Protein AF-A0A3P7DM12-F1 (afdb_monomer_lite)

pLDDT: mean 82.3, std 13.88, range [45.88, 94.44]

Organism: Wuchereria bancrofti (NCBI:txid6293)

Radius of gyration: 14.44 Å; chains: 1; bounding box: 26×28×43 Å

Structure (mmCIF, N/CA/C/O backbone):
data_AF-A0A3P7DM12-F1
#
_entry.id   AF-A0A3P7DM12-F1
#
loop_
_atom_site.group_PDB
_atom_site.id
_atom_site.type_symbol
_atom_site.label_atom_id
_atom_site.label_alt_id
_atom_site.label_comp_id
_atom_site.label_asym_id
_atom_site.label_entity_id
_atom_site.label_seq_id
_atom_site.pdbx_PDB_ins_code
_atom_site.Cartn_x
_atom_site.Cartn_y
_atom_site.Cartn_z
_atom_site.occupancy
_atom_site.B_iso_or_equiv
_atom_site.auth_seq_id
_atom_site.auth_comp_id
_atom_site.auth_asym_id
_atom_site.auth_atom_id
_atom_site.pdbx_PDB_model_num
ATOM 1 N N . MET A 1 1 ? 9.123 -14.561 -7.08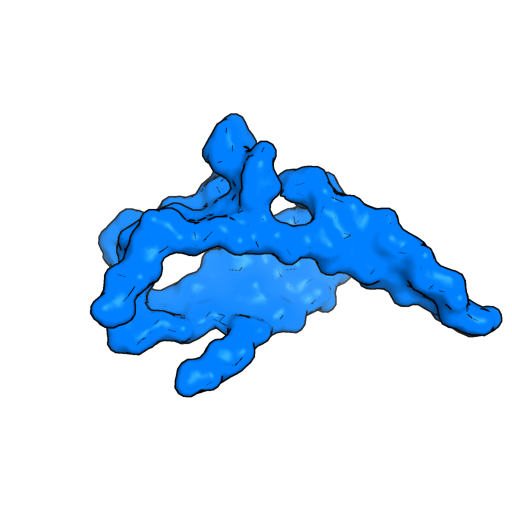8 1.00 47.16 1 MET A N 1
ATOM 2 C CA . MET A 1 1 ? 8.378 -13.357 -6.654 1.00 47.16 1 MET A CA 1
ATOM 3 C C . MET A 1 1 ? 8.139 -13.475 -5.162 1.00 47.16 1 MET A C 1
ATOM 5 O O . MET A 1 1 ? 7.612 -14.494 -4.737 1.00 47.16 1 MET A O 1
ATOM 9 N N . SER A 1 2 ? 8.626 -12.512 -4.383 1.00 70.56 2 SER A N 1
ATOM 10 C CA . SER A 1 2 ? 8.546 -12.508 -2.919 1.00 70.56 2 SER A CA 1
ATOM 11 C C . SER A 1 2 ? 7.235 -11.892 -2.426 1.00 70.56 2 SER A C 1
ATOM 13 O O . SER A 1 2 ? 6.623 -11.066 -3.103 1.00 70.56 2 SER A O 1
ATOM 15 N N . VAL A 1 3 ? 6.803 -12.319 -1.240 1.00 80.56 3 VAL A N 1
ATOM 16 C CA . VAL A 1 3 ? 5.665 -11.735 -0.520 1.00 80.56 3 VAL A CA 1
ATOM 17 C C . VAL A 1 3 ? 6.055 -10.321 -0.059 1.00 80.56 3 VAL A C 1
ATOM 19 O O . VAL A 1 3 ? 7.184 -10.147 0.406 1.00 80.56 3 VAL A O 1
ATOM 22 N N . PRO A 1 4 ? 5.177 -9.310 -0.190 1.00 88.00 4 PRO A N 1
ATOM 23 C CA . PRO A 1 4 ? 5.451 -7.973 0.327 1.00 88.00 4 PRO A CA 1
ATOM 24 C C . PRO A 1 4 ? 5.670 -7.987 1.845 1.00 88.00 4 PRO A C 1
ATOM 26 O O . PRO A 1 4 ? 4.982 -8.697 2.580 1.00 88.00 4 PRO A O 1
ATOM 29 N N . GLU A 1 5 ? 6.608 -7.171 2.315 1.00 91.94 5 GLU A N 1
ATOM 30 C CA . GLU A 1 5 ? 6.895 -6.993 3.735 1.00 91.94 5 GLU A CA 1
ATOM 31 C C . GLU A 1 5 ? 5.917 -5.978 4.337 1.00 91.94 5 GLU A C 1
ATOM 33 O O . GLU A 1 5 ? 5.712 -4.889 3.797 1.00 91.94 5 GLU A O 1
ATOM 38 N N . VAL A 1 6 ? 5.316 -6.327 5.474 1.00 90.44 6 VAL A N 1
ATOM 39 C CA . VAL A 1 6 ? 4.433 -5.438 6.234 1.00 90.44 6 VAL A CA 1
ATOM 40 C C . VAL A 1 6 ? 5.018 -5.231 7.623 1.00 90.44 6 VAL A C 1
ATOM 42 O O . VAL A 1 6 ? 5.132 -6.179 8.397 1.00 90.44 6 VAL A O 1
ATOM 45 N N . LYS A 1 7 ? 5.352 -3.981 7.957 1.00 91.31 7 LYS A N 1
ATOM 46 C CA . LYS A 1 7 ? 5.763 -3.572 9.305 1.00 91.31 7 LYS A CA 1
ATOM 47 C C . LYS A 1 7 ? 4.623 -2.821 9.978 1.00 91.31 7 LYS A C 1
ATOM 49 O O . LYS A 1 7 ? 4.243 -1.742 9.528 1.00 91.31 7 LYS A O 1
ATOM 54 N N . CYS A 1 8 ? 4.099 -3.383 11.061 1.00 87.00 8 CYS A N 1
ATOM 55 C CA . CYS A 1 8 ? 3.151 -2.709 11.943 1.00 87.00 8 CYS A CA 1
ATOM 56 C C . CYS A 1 8 ? 3.937 -2.015 13.058 1.00 87.00 8 CYS A C 1
ATOM 58 O O . CYS A 1 8 ? 4.489 -2.679 13.932 1.00 87.00 8 CYS A O 1
ATOM 60 N N . MET A 1 9 ? 4.015 -0.692 12.990 1.00 89.50 9 MET A N 1
ATOM 61 C CA . MET A 1 9 ? 4.595 0.160 14.024 1.00 89.50 9 MET A CA 1
ATOM 62 C C . MET A 1 9 ? 3.483 0.657 14.961 1.00 89.50 9 MET A C 1
ATOM 64 O O . MET A 1 9 ? 2.299 0.379 14.756 1.00 89.50 9 MET A O 1
ATOM 68 N N . GLU A 1 10 ? 3.862 1.396 15.999 1.00 86.81 10 GLU A N 1
ATOM 69 C CA . GLU A 1 10 ? 2.938 1.848 17.045 1.00 86.81 10 GLU A CA 1
ATOM 70 C C . GLU A 1 10 ? 1.847 2.794 16.504 1.00 86.81 10 GLU A C 1
ATOM 72 O O . GLU A 1 10 ? 0.662 2.647 16.816 1.00 86.81 10 GLU A O 1
ATOM 77 N N . ASP A 1 11 ? 2.223 3.713 15.612 1.00 90.81 11 ASP A N 1
ATOM 78 C CA . ASP A 1 11 ? 1.344 4.736 15.036 1.00 90.81 11 ASP A CA 1
ATOM 79 C C . ASP A 1 11 ? 1.002 4.504 13.555 1.00 90.81 11 ASP A C 1
ATOM 81 O O . ASP A 1 11 ? 0.067 5.119 13.039 1.00 90.81 11 ASP A O 1
ATOM 85 N N . ARG A 1 12 ? 1.724 3.616 12.863 1.00 91.00 12 ARG A N 1
ATOM 86 C CA . ARG A 1 12 ? 1.626 3.446 11.407 1.00 91.00 12 ARG A CA 1
ATOM 87 C C . ARG A 1 12 ? 1.897 2.023 10.932 1.00 91.00 12 ARG A C 1
ATOM 89 O O . ARG A 1 12 ? 2.550 1.229 11.600 1.00 91.00 12 ARG A O 1
ATOM 96 N N . MET A 1 13 ? 1.465 1.733 9.714 1.00 90.50 13 MET A N 1
ATOM 97 C CA . MET A 1 13 ?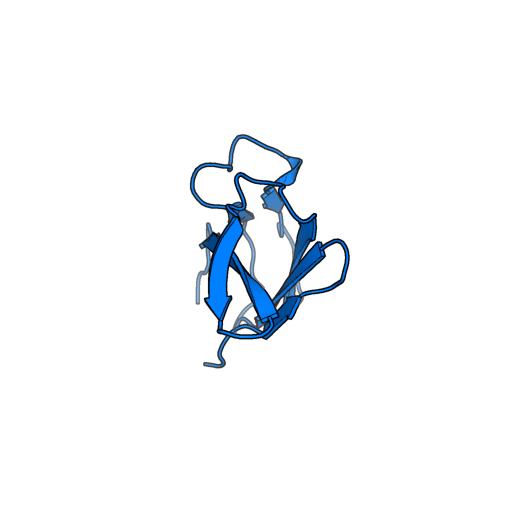 1.836 0.546 8.953 1.00 90.50 13 MET A CA 1
ATOM 98 C C . MET A 1 13 ? 2.710 0.960 7.769 1.00 90.50 13 MET A C 1
ATOM 100 O O . MET A 1 13 ? 2.399 1.925 7.071 1.00 90.50 13 MET A O 1
ATOM 104 N N . LYS A 1 14 ? 3.759 0.182 7.500 1.00 92.62 14 LYS A N 1
ATOM 105 C CA . LYS A 1 14 ? 4.597 0.301 6.308 1.00 92.62 14 LYS A CA 1
ATOM 106 C C . LYS A 1 14 ? 4.508 -0.966 5.467 1.00 92.62 14 LYS A C 1
ATOM 108 O O . LYS A 1 14 ? 4.778 -2.056 5.962 1.00 92.62 14 LYS A O 1
ATOM 113 N N . LEU A 1 15 ? 4.130 -0.810 4.204 1.00 91.69 15 LEU A N 1
ATOM 114 C CA . LEU A 1 15 ? 4.150 -1.841 3.174 1.00 91.69 15 LEU A CA 1
ATOM 115 C C . LEU A 1 15 ? 5.380 -1.618 2.292 1.00 91.69 15 LEU A C 1
ATOM 117 O O . LEU A 1 15 ? 5.507 -0.560 1.675 1.00 91.69 15 LEU A O 1
ATOM 121 N N . THR A 1 16 ? 6.237 -2.625 2.191 1.00 92.62 16 THR A N 1
ATOM 122 C CA . THR A 1 16 ? 7.389 -2.626 1.290 1.00 92.62 16 THR A CA 1
ATOM 123 C C . THR A 1 16 ? 7.256 -3.776 0.305 1.00 92.62 16 THR A C 1
ATOM 125 O O . THR A 1 16 ? 7.021 -4.920 0.691 1.00 92.62 16 THR A O 1
ATOM 128 N N . PHE A 1 17 ? 7.415 -3.496 -0.983 1.00 91.31 17 PHE A N 1
ATOM 129 C CA . PHE A 1 17 ? 7.458 -4.537 -2.004 1.00 91.31 17 PHE A CA 1
ATOM 130 C C . PHE A 1 17 ? 8.493 -4.221 -3.072 1.00 91.31 17 PHE A C 1
ATOM 132 O O . PHE A 1 17 ? 8.838 -3.064 -3.315 1.00 91.31 17 PHE A O 1
ATOM 139 N N . TYR A 1 18 ? 8.984 -5.280 -3.707 1.00 90.00 18 TYR A N 1
ATOM 140 C CA . TYR A 1 18 ? 10.001 -5.202 -4.742 1.00 90.00 18 TYR A CA 1
ATOM 141 C C . TYR A 1 18 ? 9.399 -5.568 -6.091 1.00 90.00 18 TYR A C 1
ATOM 143 O O . TYR A 1 18 ? 8.562 -6.465 -6.205 1.00 90.00 18 TYR A O 1
ATOM 151 N N . THR A 1 19 ? 9.846 -4.865 -7.119 1.00 87.69 19 THR A N 1
ATOM 152 C CA . THR A 1 19 ? 9.390 -5.023 -8.499 1.00 87.69 19 THR A CA 1
ATOM 153 C C . THR A 1 19 ? 10.566 -5.401 -9.393 1.00 87.69 19 THR A C 1
ATOM 155 O O . THR A 1 19 ? 11.703 -5.029 -9.120 1.00 87.69 19 THR A O 1
ATOM 158 N N . ALA A 1 20 ? 10.316 -6.185 -10.447 1.00 87.25 20 ALA A N 1
ATOM 159 C CA . ALA A 1 20 ? 11.371 -6.606 -11.377 1.00 87.25 20 ALA A CA 1
ATOM 160 C C . ALA A 1 20 ? 11.885 -5.443 -12.247 1.00 87.25 20 ALA A C 1
ATOM 162 O O . ALA A 1 20 ? 13.037 -5.437 -12.670 1.00 87.25 20 ALA A O 1
ATOM 163 N N . LYS A 1 21 ? 11.023 -4.451 -12.490 1.00 87.69 21 LYS A N 1
ATOM 164 C CA . LYS A 1 21 ? 11.320 -3.194 -13.181 1.00 87.69 21 LYS A CA 1
ATOM 165 C C . LYS A 1 21 ? 10.844 -2.031 -12.314 1.00 87.69 21 LYS A C 1
ATOM 167 O O . LYS A 1 21 ? 9.879 -2.229 -11.576 1.00 87.69 21 LYS A O 1
ATOM 172 N N . PRO A 1 22 ? 11.457 -0.837 -12.412 1.00 89.12 22 PRO A N 1
ATOM 173 C CA . PRO A 1 22 ? 11.057 0.311 -11.608 1.00 89.12 22 PRO A CA 1
ATOM 174 C C . PRO A 1 22 ? 9.556 0.599 -11.709 1.00 89.12 22 PRO A C 1
ATOM 176 O O . PRO A 1 22 ? 9.023 0.878 -12.786 1.00 89.12 22 PRO A O 1
ATOM 179 N N . PHE A 1 23 ? 8.870 0.519 -10.571 1.00 88.75 23 PHE A N 1
ATOM 180 C CA . PHE A 1 23 ? 7.440 0.785 -10.493 1.00 88.75 23 PHE A CA 1
ATOM 181 C C . PHE A 1 23 ? 7.158 2.256 -10.790 1.00 88.75 23 PHE A C 1
ATOM 183 O O . PHE A 1 23 ? 7.570 3.127 -10.025 1.00 88.75 23 PHE A O 1
ATOM 190 N N . THR A 1 24 ? 6.407 2.516 -11.860 1.00 89.44 24 THR A N 1
ATOM 191 C CA . THR A 1 24 ? 5.946 3.858 -12.225 1.00 89.44 24 THR A CA 1
ATOM 192 C C . THR A 1 24 ? 4.427 3.875 -12.196 1.00 89.44 24 THR A C 1
ATOM 194 O O . THR A 1 24 ? 3.767 3.431 -13.130 1.00 89.44 24 THR A O 1
ATOM 197 N N . GLY A 1 25 ? 3.848 4.354 -11.100 1.00 90.25 25 GLY A N 1
ATOM 198 C CA . GLY A 1 25 ? 2.402 4.330 -10.929 1.00 90.25 25 GLY A CA 1
ATOM 199 C C . GLY A 1 25 ? 1.958 4.908 -9.599 1.00 90.25 25 GLY A C 1
ATOM 200 O O . GLY A 1 25 ? 2.683 5.661 -8.955 1.00 90.25 25 GLY A O 1
ATOM 201 N N . ARG A 1 26 ? 0.743 4.549 -9.185 1.00 92.19 26 ARG A N 1
ATOM 202 C CA . ARG A 1 26 ? 0.162 4.969 -7.907 1.00 92.19 26 ARG A CA 1
ATOM 203 C C . ARG A 1 26 ? -0.137 3.753 -7.048 1.00 92.19 26 ARG A C 1
ATOM 205 O O . ARG A 1 26 ? -0.667 2.763 -7.559 1.00 92.19 26 ARG A O 1
ATOM 212 N N . VAL A 1 27 ? 0.178 3.856 -5.764 1.00 92.12 27 VAL A N 1
ATOM 213 C CA . VAL A 1 27 ? -0.245 2.908 -4.730 1.00 92.12 27 VAL A CA 1
ATOM 214 C C . VAL A 1 27 ? -1.284 3.603 -3.874 1.00 92.12 27 VAL A C 1
ATOM 216 O O . VAL A 1 27 ? -1.043 4.711 -3.395 1.00 92.12 27 VAL A O 1
ATOM 219 N N . PHE A 1 28 ? -2.441 2.973 -3.706 1.00 92.75 28 PHE A N 1
ATOM 220 C CA . PHE A 1 28 ? -3.524 3.542 -2.915 1.00 92.75 28 PHE A CA 1
ATOM 221 C C . PHE A 1 28 ? -4.393 2.469 -2.269 1.00 92.75 28 PHE A C 1
ATOM 223 O O . PHE A 1 28 ? -4.481 1.332 -2.747 1.00 92.75 28 PHE A O 1
ATOM 230 N N . VAL A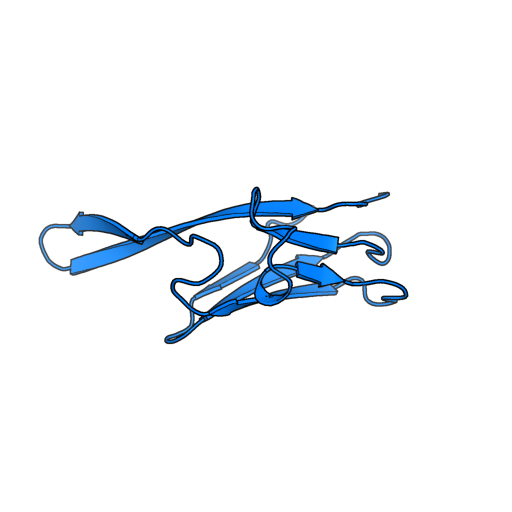 1 29 ? -5.061 2.837 -1.177 1.00 91.31 29 VAL A N 1
ATOM 231 C CA . VAL A 1 29 ? -6.077 1.979 -0.561 1.00 91.31 29 VAL A CA 1
ATOM 232 C C . VAL A 1 29 ? -7.322 1.969 -1.447 1.00 91.31 29 VAL A C 1
ATOM 234 O O . VAL A 1 29 ? -7.813 3.008 -1.888 1.00 91.31 29 VAL A O 1
ATOM 237 N N . LYS A 1 30 ? -7.846 0.777 -1.733 1.00 89.56 30 LYS A N 1
ATOM 238 C CA . LYS A 1 30 ? -9.022 0.574 -2.581 1.00 89.56 30 LYS A CA 1
ATOM 239 C C . LYS A 1 30 ? -10.209 1.379 -2.044 1.00 89.56 30 LYS A C 1
ATOM 241 O O . LYS A 1 30 ? -10.595 1.215 -0.891 1.00 89.56 30 LYS A O 1
ATOM 246 N N . GLY A 1 31 ? -10.806 2.195 -2.913 1.00 90.62 31 GLY A N 1
ATOM 247 C CA . GLY A 1 31 ? -11.917 3.086 -2.559 1.00 90.62 31 GLY A CA 1
ATOM 248 C C . GLY A 1 31 ? -11.493 4.386 -1.869 1.00 90.62 31 GLY A C 1
ATOM 249 O O . GLY A 1 31 ? -12.360 5.112 -1.408 1.00 90.62 31 GLY A O 1
ATOM 250 N N . MET A 1 32 ? -10.188 4.668 -1.788 1.00 93.69 32 MET A N 1
ATOM 251 C CA . MET A 1 32 ? -9.628 5.872 -1.162 1.00 93.69 32 MET A CA 1
ATOM 252 C C . MET A 1 32 ? -8.712 6.652 -2.119 1.00 93.69 32 MET A C 1
ATOM 254 O O . MET A 1 32 ? -7.810 7.345 -1.664 1.00 93.69 32 MET A O 1
ATOM 258 N N . VAL A 1 33 ? -8.888 6.516 -3.440 1.00 91.06 33 VAL A N 1
ATOM 259 C CA . VAL A 1 33 ? -8.021 7.189 -4.433 1.00 91.06 33 VAL A CA 1
ATOM 260 C C . VAL A 1 33 ? -8.247 8.705 -4.481 1.00 91.06 33 VAL A C 1
ATOM 262 O O . VAL A 1 33 ? -7.353 9.455 -4.841 1.00 91.06 33 VAL A O 1
ATOM 265 N N . ASP A 1 34 ? -9.428 9.152 -4.072 1.00 93.31 34 ASP A N 1
ATOM 266 C CA . ASP A 1 34 ? -9.862 10.552 -3.986 1.00 93.31 34 ASP A CA 1
ATOM 267 C C . ASP A 1 34 ? -9.427 11.232 -2.672 1.00 93.31 34 ASP A C 1
ATOM 269 O O . ASP A 1 34 ? -9.751 12.390 -2.412 1.00 93.31 34 ASP A O 1
ATOM 273 N N . LYS A 1 35 ? -8.688 10.513 -1.819 1.00 94.25 35 LYS A N 1
ATOM 274 C CA . LYS A 1 35 ? -8.070 11.044 -0.603 1.00 94.25 35 LYS A CA 1
ATOM 275 C C . LYS A 1 35 ? -6.564 11.081 -0.804 1.00 94.25 35 LYS A C 1
ATOM 277 O O . LYS A 1 35 ? -5.922 10.039 -0.721 1.00 94.25 35 LYS A O 1
ATOM 282 N N . ASP A 1 36 ? -6.004 12.266 -1.026 1.00 93.00 36 ASP A N 1
ATOM 283 C CA . ASP A 1 36 ? -4.577 12.433 -1.330 1.00 93.00 36 ASP A CA 1
ATOM 284 C C . ASP A 1 36 ? -3.664 11.793 -0.278 1.00 93.00 36 ASP A C 1
ATOM 286 O O . ASP A 1 36 ? -2.677 11.151 -0.626 1.00 93.00 36 ASP A O 1
ATOM 290 N N . GLN A 1 37 ? -4.039 11.840 1.006 1.00 93.12 37 GLN A N 1
ATOM 291 C CA . GLN A 1 37 ? -3.278 11.194 2.082 1.00 93.12 37 GLN A CA 1
ATOM 292 C C . GLN A 1 37 ? -3.221 9.658 1.984 1.00 93.12 37 GLN A C 1
ATOM 294 O O . GLN A 1 37 ? -2.484 9.016 2.724 1.00 93.12 37 GLN A O 1
ATOM 299 N N . CYS A 1 38 ? -4.033 9.060 1.113 1.00 94.06 38 CYS A N 1
ATOM 300 C CA . CYS A 1 38 ? -4.117 7.626 0.872 1.00 94.06 38 CYS A CA 1
ATOM 301 C C . CYS A 1 38 ? -3.457 7.206 -0.441 1.00 94.06 38 CYS A C 1
ATOM 303 O O . CYS A 1 38 ? -3.495 6.016 -0.773 1.00 94.06 38 CYS A O 1
ATOM 305 N N . VAL A 1 39 ? -2.858 8.142 -1.181 1.00 93.50 39 VAL A N 1
ATOM 306 C CA . VAL A 1 39 ? -2.266 7.904 -2.495 1.00 93.50 39 VAL A CA 1
ATOM 307 C C . VAL A 1 39 ? -0.797 8.300 -2.477 1.00 93.50 39 VAL A C 1
ATOM 309 O O . VAL A 1 39 ? -0.462 9.467 -2.316 1.00 93.50 39 VAL A O 1
ATOM 312 N N . ASN A 1 40 ? 0.082 7.344 -2.773 1.00 94.06 40 ASN A N 1
ATOM 313 C CA . ASN A 1 40 ? 1.473 7.655 -3.088 1.00 94.06 40 ASN A CA 1
ATOM 314 C C . ASN A 1 40 ? 1.700 7.492 -4.588 1.00 94.06 40 ASN A C 1
ATOM 316 O O . ASN A 1 40 ? 1.430 6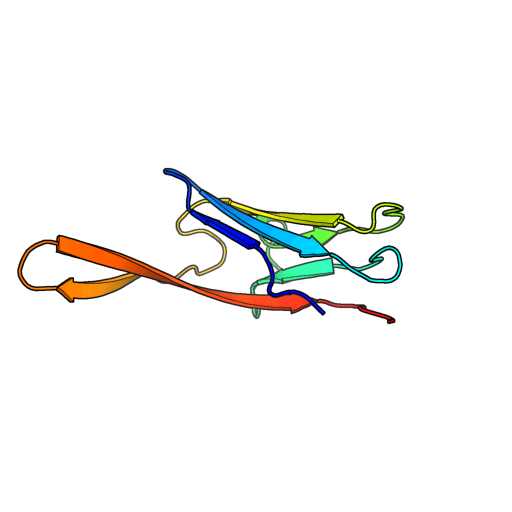.434 -5.168 1.00 94.06 40 ASN A O 1
ATOM 320 N N . SER A 1 41 ? 2.213 8.551 -5.207 1.00 91.88 41 SER A N 1
ATOM 321 C CA . SER A 1 41 ? 2.622 8.564 -6.606 1.00 91.88 41 SER A CA 1
ATOM 322 C C . SER A 1 41 ? 4.115 8.275 -6.717 1.00 91.88 41 SER A C 1
ATOM 324 O O . SER A 1 41 ? 4.931 8.908 -6.056 1.00 91.88 41 SER A O 1
ATOM 326 N N . PHE A 1 42 ? 4.465 7.328 -7.577 1.00 92.25 42 PHE A N 1
ATOM 327 C CA . PHE A 1 42 ? 5.834 6.896 -7.854 1.00 92.25 42 PHE A CA 1
ATOM 328 C C . PHE A 1 42 ? 6.218 7.230 -9.301 1.00 92.25 42 PHE A C 1
ATOM 330 O O . PHE A 1 42 ? 6.938 6.482 -9.960 1.00 92.25 42 PHE A O 1
ATOM 337 N N . ILE A 1 43 ? 5.703 8.344 -9.829 1.00 88.06 43 ILE A N 1
ATOM 338 C CA . ILE A 1 43 ? 6.064 8.825 -11.167 1.00 88.06 43 ILE A CA 1
ATOM 339 C C . ILE A 1 43 ? 7.566 9.137 -11.187 1.00 88.06 43 ILE A C 1
ATOM 341 O O . ILE A 1 43 ? 8.063 9.890 -10.354 1.00 88.06 43 ILE A O 1
ATOM 345 N N . GLY A 1 44 ? 8.294 8.531 -12.128 1.00 87.00 44 GLY A N 1
ATOM 346 C CA . GLY A 1 44 ? 9.745 8.691 -12.253 1.00 87.00 44 GLY A CA 1
ATOM 347 C C . GLY A 1 44 ? 10.570 7.923 -11.215 1.00 87.00 44 GLY A C 1
ATOM 348 O O . GLY A 1 44 ? 11.784 8.126 -11.143 1.00 87.00 44 GLY A O 1
ATOM 349 N N . ASN A 1 45 ? 9.953 7.043 -10.417 1.00 90.06 45 ASN A N 1
ATOM 350 C CA . ASN A 1 45 ? 10.693 6.200 -9.487 1.00 90.06 45 ASN A CA 1
ATOM 351 C C . ASN A 1 45 ? 11.643 5.265 -10.252 1.00 90.06 45 ASN A C 1
ATOM 353 O O . ASN A 1 45 ? 11.239 4.532 -11.150 1.00 90.06 45 ASN A O 1
ATOM 357 N N . ARG A 1 46 ? 12.924 5.292 -9.872 1.00 90.56 46 ARG A N 1
ATOM 358 C CA . ARG A 1 46 ? 13.985 4.453 -10.456 1.00 90.56 46 ARG A CA 1
ATOM 359 C C . ARG A 1 46 ? 14.347 3.262 -9.571 1.00 90.56 46 ARG A C 1
ATOM 361 O O . ARG A 1 46 ? 15.132 2.413 -9.982 1.00 90.56 46 ARG A O 1
ATOM 368 N N . LYS A 1 47 ? 13.811 3.211 -8.348 1.00 92.19 47 LYS A N 1
ATOM 369 C CA . LYS A 1 47 ? 14.074 2.134 -7.395 1.00 92.19 47 LYS A CA 1
ATOM 370 C C . LYS A 1 47 ? 13.151 0.954 -7.679 1.00 92.19 47 LYS A C 1
ATOM 372 O O . LYS A 1 47 ? 11.982 1.129 -8.012 1.00 92.19 47 LYS A O 1
ATOM 377 N N . LEU A 1 48 ? 13.684 -0.248 -7.492 1.00 91.25 48 LEU A N 1
ATOM 378 C CA . LEU A 1 48 ? 12.901 -1.486 -7.535 1.00 91.25 48 LEU A CA 1
ATOM 379 C C . LEU A 1 48 ? 12.041 -1.663 -6.279 1.00 91.25 48 LEU A C 1
ATOM 381 O O . LEU A 1 48 ? 11.033 -2.366 -6.308 1.00 91.25 48 LEU A O 1
ATOM 385 N N . GLU A 1 49 ? 12.449 -1.020 -5.189 1.00 93.06 49 GLU A N 1
ATOM 386 C CA . GLU A 1 49 ? 11.738 -0.993 -3.921 1.00 93.06 49 GLU A CA 1
ATOM 387 C C . GLU A 1 49 ? 10.677 0.108 -3.912 1.00 93.06 49 GLU A C 1
ATOM 389 O O . GLU A 1 49 ? 10.961 1.271 -4.217 1.00 93.06 49 GLU A O 1
ATOM 394 N N . VAL A 1 50 ? 9.467 -0.262 -3.508 1.00 92.38 50 VAL A N 1
ATOM 395 C CA . VAL A 1 50 ? 8.349 0.648 -3.282 1.00 92.38 50 VAL A CA 1
ATOM 396 C C . VAL A 1 50 ? 7.954 0.566 -1.816 1.00 92.38 50 VAL A C 1
ATOM 398 O O . VAL A 1 50 ? 7.696 -0.520 -1.300 1.00 92.38 50 VAL A O 1
ATOM 401 N N . GLN A 1 51 ? 7.889 1.724 -1.161 1.00 94.44 51 GLN A N 1
ATOM 402 C CA . GLN A 1 51 ? 7.479 1.855 0.233 1.00 94.44 51 GLN A CA 1
ATOM 403 C C . GLN A 1 51 ? 6.219 2.714 0.326 1.00 94.44 51 GLN A C 1
ATOM 405 O O . GLN A 1 51 ? 6.197 3.848 -0.154 1.00 94.44 51 GLN A O 1
ATOM 410 N N . TYR A 1 52 ? 5.182 2.182 0.961 1.00 93.62 52 TYR A N 1
ATOM 411 C CA . TYR A 1 52 ? 3.932 2.879 1.241 1.00 93.62 52 TYR A CA 1
ATOM 412 C C . TYR A 1 52 ? 3.684 2.889 2.749 1.00 93.62 52 TYR A C 1
ATOM 414 O O . TYR A 1 52 ? 3.727 1.838 3.386 1.00 93.62 52 TYR A O 1
ATOM 422 N N . GLU A 1 53 ? 3.415 4.061 3.316 1.00 94.25 53 GLU A N 1
ATOM 423 C CA . GLU A 1 53 ? 3.150 4.234 4.746 1.00 94.25 53 GLU A CA 1
ATOM 424 C C . GLU A 1 53 ? 1.749 4.793 4.966 1.00 94.25 53 GLU A C 1
ATOM 426 O O . GLU A 1 53 ? 1.273 5.626 4.198 1.00 94.25 53 GLU A O 1
ATOM 431 N N . ILE A 1 54 ? 1.094 4.332 6.028 1.00 91.88 54 ILE A N 1
ATOM 432 C CA . ILE A 1 54 ? -0.239 4.781 6.416 1.00 91.88 54 ILE A CA 1
ATOM 433 C C . ILE A 1 54 ? -0.360 4.837 7.935 1.00 91.88 54 ILE A C 1
ATOM 435 O O . ILE A 1 54 ? 0.032 3.899 8.628 1.00 91.88 54 ILE A O 1
ATOM 439 N N . ILE A 1 55 ? -0.926 5.921 8.461 1.00 91.81 55 ILE A N 1
ATOM 440 C CA . ILE A 1 55 ? -1.162 6.069 9.901 1.00 91.81 55 ILE A CA 1
ATOM 441 C C . ILE A 1 55 ? -2.347 5.187 10.314 1.00 91.81 55 ILE A C 1
ATOM 443 O O . ILE A 1 55 ? -3.333 5.038 9.584 1.00 91.81 55 ILE A O 1
ATOM 447 N N . ASN A 1 56 ? -2.270 4.608 11.507 1.00 85.56 56 ASN A N 1
ATOM 448 C CA . ASN A 1 56 ? -3.314 3.756 12.060 1.00 85.56 56 ASN A CA 1
ATOM 449 C C . ASN A 1 56 ? -4.673 4.481 12.071 1.00 85.56 56 ASN A C 1
ATOM 451 O O . ASN A 1 56 ? -4.834 5.535 12.680 1.00 85.56 56 ASN A O 1
ATOM 455 N N . GLY A 1 57 ? -5.673 3.890 11.410 1.00 84.62 57 GLY A N 1
ATOM 456 C CA . GLY A 1 57 ? -7.025 4.455 11.284 1.00 84.62 57 GLY A CA 1
ATOM 457 C C . GLY A 1 57 ? -7.252 5.36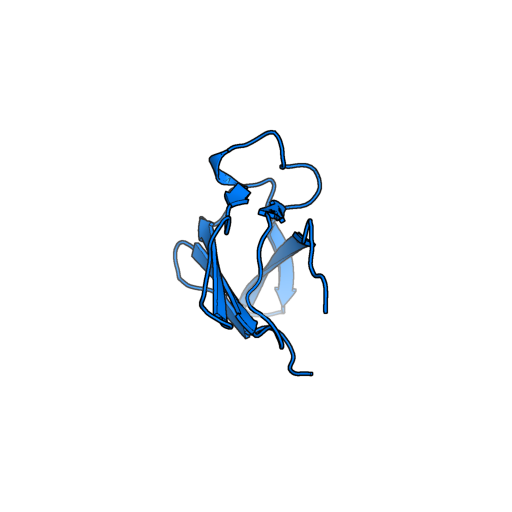6 10.070 1.00 84.62 57 GLY A C 1
ATOM 458 O O . GLY A 1 57 ? -8.397 5.732 9.807 1.00 84.62 57 GLY A O 1
ATOM 459 N N . GLN A 1 58 ? -6.218 5.695 9.289 1.00 91.19 58 GLN A N 1
ATOM 460 C CA . GLN A 1 58 ? -6.396 6.409 8.020 1.00 91.19 58 GLN A CA 1
ATOM 461 C C . GLN A 1 58 ? -6.946 5.499 6.913 1.00 91.19 58 GLN A C 1
ATOM 463 O O . GLN A 1 58 ? -6.979 4.279 7.038 1.00 91.19 58 GLN A O 1
ATOM 468 N N . CYS A 1 59 ? -7.403 6.103 5.813 1.00 92.62 59 CYS A N 1
ATOM 469 C CA . CYS A 1 59 ? -7.840 5.412 4.593 1.00 92.62 59 CYS A CA 1
ATOM 470 C C . CYS A 1 59 ? -8.850 4.281 4.828 1.00 92.62 59 CYS A C 1
ATOM 472 O O . CYS A 1 59 ? -8.757 3.217 4.220 1.00 92.62 59 CYS A O 1
ATOM 474 N N . ASN A 1 60 ? -9.808 4.505 5.734 1.00 87.62 60 ASN A N 1
ATOM 475 C CA . ASN A 1 60 ? -10.808 3.513 6.133 1.00 87.62 60 ASN A CA 1
ATOM 476 C C . ASN A 1 60 ? -10.204 2.189 6.638 1.00 87.62 60 ASN A C 1
ATOM 478 O O . ASN A 1 60 ? -10.833 1.134 6.534 1.00 87.62 60 ASN A O 1
ATOM 482 N N . MET A 1 61 ? -9.003 2.241 7.224 1.00 85.25 61 MET A N 1
ATOM 483 C CA . MET A 1 61 ? -8.375 1.113 7.899 1.00 85.25 61 MET A CA 1
ATOM 484 C C . MET A 1 61 ? -9.265 0.659 9.065 1.00 85.25 61 MET A C 1
ATOM 486 O O . MET A 1 61 ? -9.291 1.261 10.141 1.00 85.25 61 MET A O 1
ATOM 490 N N . ARG A 1 62 ? -10.031 -0.414 8.848 1.00 77.31 62 ARG A N 1
ATOM 491 C CA . ARG A 1 62 ? -10.957 -0.947 9.850 1.00 77.31 62 ARG A CA 1
ATOM 492 C C . ARG A 1 62 ? -10.226 -1.853 10.832 1.00 77.31 62 ARG A C 1
ATOM 494 O O . ARG A 1 62 ? -9.590 -2.831 10.436 1.00 77.31 62 ARG A O 1
ATOM 501 N N . ARG A 1 63 ? -10.393 -1.550 12.122 1.00 73.62 63 ARG A N 1
ATOM 502 C CA . ARG A 1 63 ? -9.996 -2.414 13.238 1.00 73.62 63 ARG A CA 1
ATOM 503 C C . ARG A 1 63 ? -10.991 -3.562 13.367 1.00 73.62 63 ARG A C 1
ATOM 505 O O . ARG A 1 63 ? -12.161 -3.342 13.667 1.00 73.62 63 ARG A O 1
ATOM 512 N N . SER A 1 64 ? -10.516 -4.784 13.182 1.00 71.31 64 SER A N 1
ATOM 513 C CA . SER A 1 64 ? -11.224 -6.001 13.562 1.00 71.31 64 SER A CA 1
ATOM 514 C C . SER A 1 64 ? -10.645 -6.496 14.879 1.00 71.31 64 SER A C 1
ATOM 516 O O . SER A 1 64 ? -9.460 -6.830 14.955 1.00 71.31 64 SER A O 1
ATOM 518 N N . ARG A 1 65 ? -11.474 -6.575 15.921 1.00 65.75 65 ARG A N 1
ATOM 519 C CA . ARG A 1 65 ? -11.070 -7.211 17.177 1.00 65.75 65 ARG A CA 1
ATOM 520 C C . ARG A 1 65 ? -11.232 -8.716 17.026 1.00 65.75 65 ARG A C 1
ATOM 522 O O . ARG A 1 65 ? -12.328 -9.188 16.742 1.00 65.75 65 ARG A O 1
ATOM 529 N N . LYS A 1 66 ? -10.152 -9.467 17.233 1.00 60.81 66 LYS A N 1
ATOM 530 C CA . LYS A 1 66 ? -10.265 -10.882 17.589 1.00 60.81 66 LYS A CA 1
ATOM 531 C C . LYS A 1 66 ? -10.057 -10.964 19.093 1.00 60.81 66 LYS A C 1
ATOM 533 O O . LYS A 1 66 ? -8.976 -10.633 19.575 1.00 60.81 66 LYS A O 1
ATOM 538 N N . HIS A 1 67 ? -11.094 -11.362 19.823 1.00 52.19 67 HIS A N 1
ATOM 539 C CA . HIS A 1 67 ? -10.925 -11.744 21.218 1.00 52.19 67 HIS A CA 1
ATOM 540 C C . HIS A 1 67 ? -10.184 -13.077 21.241 1.00 52.19 67 HIS A C 1
ATOM 542 O O . HIS A 1 67 ? -10.760 -14.122 20.953 1.00 52.19 67 HIS A O 1
ATOM 548 N N . PHE A 1 68 ? -8.886 -13.022 21.523 1.00 55.34 68 PHE A N 1
ATOM 549 C CA . PHE A 1 68 ? -8.154 -14.182 22.005 1.00 55.34 68 PHE A CA 1
ATOM 550 C C . PHE A 1 68 ? -8.141 -14.117 23.526 1.00 55.34 68 PHE A C 1
ATOM 552 O O . PHE A 1 68 ? -8.012 -13.030 24.086 1.00 55.34 68 PHE A O 1
ATOM 559 N N . TYR A 1 69 ? -8.291 -15.278 24.166 1.00 51.91 69 TYR A N 1
ATOM 560 C CA . TYR A 1 69 ? -8.643 -15.459 25.581 1.00 51.91 69 TYR A CA 1
ATOM 561 C C . TYR A 1 69 ? -7.844 -14.598 26.581 1.00 51.91 69 TYR A C 1
ATOM 563 O O . TYR A 1 69 ? -8.366 -14.333 27.651 1.00 51.91 69 TYR A O 1
ATOM 571 N N . ASN A 1 70 ? -6.647 -14.105 26.227 1.00 58.28 70 ASN A N 1
ATOM 572 C CA . ASN A 1 70 ? -5.826 -13.228 27.072 1.00 58.28 70 ASN A CA 1
ATOM 573 C C . ASN A 1 70 ? -5.154 -12.038 26.349 1.00 58.28 70 ASN A C 1
ATOM 575 O O . ASN A 1 70 ? -4.313 -11.386 26.951 1.00 58.28 70 ASN A O 1
ATOM 579 N N . ASN A 1 71 ? -5.474 -11.732 25.083 1.00 54.66 71 ASN A N 1
ATOM 580 C CA . ASN A 1 71 ? -4.930 -10.546 24.400 1.00 54.66 71 ASN A CA 1
ATOM 581 C C . ASN A 1 71 ? -5.843 -10.065 23.262 1.00 54.66 71 ASN A C 1
ATOM 583 O O . ASN A 1 71 ? -6.316 -10.854 22.441 1.00 54.66 71 ASN A O 1
ATOM 587 N N . THR A 1 72 ? -6.059 -8.747 23.176 1.00 52.06 72 THR A N 1
ATOM 588 C CA . THR A 1 72 ? -6.794 -8.143 22.053 1.00 52.06 72 THR A CA 1
ATOM 589 C C . THR A 1 72 ? -5.831 -7.917 20.893 1.00 52.06 72 THR A C 1
ATOM 591 O O . THR A 1 72 ? -5.172 -6.883 20.813 1.00 52.06 72 THR A O 1
ATOM 594 N N . LEU A 1 73 ? -5.753 -8.875 19.970 1.00 54.91 73 LEU A N 1
ATOM 595 C CA . LEU A 1 73 ? -5.044 -8.672 18.707 1.00 54.91 73 LEU A CA 1
ATOM 596 C C . LEU A 1 73 ? -5.911 -7.802 17.788 1.00 54.91 73 LEU A C 1
ATOM 598 O O . LEU A 1 73 ? -7.009 -8.194 17.373 1.00 54.91 73 LEU A O 1
ATOM 602 N N . GLN A 1 74 ? -5.424 -6.595 17.496 1.00 60.41 74 GLN A N 1
ATOM 603 C CA . GLN A 1 74 ? -6.045 -5.706 16.521 1.00 60.41 74 GLN A CA 1
ATOM 604 C C . GLN A 1 74 ? -5.632 -6.149 15.120 1.00 60.41 74 GLN A C 1
ATOM 606 O O . GLN A 1 74 ? -4.471 -6.041 14.739 1.00 60.41 74 GLN A O 1
ATOM 611 N N . ASN A 1 75 ? -6.595 -6.642 14.346 1.00 66.69 75 ASN A N 1
ATOM 612 C CA . ASN A 1 75 ? -6.386 -6.920 12.933 1.00 66.69 75 ASN A CA 1
ATOM 613 C C . ASN A 1 75 ? -6.769 -5.680 12.131 1.00 66.69 75 ASN A C 1
ATOM 615 O O . ASN A 1 75 ? -7.917 -5.232 12.191 1.00 66.69 75 ASN A O 1
ATOM 619 N N . PHE A 1 76 ? -5.827 -5.147 11.364 1.00 67.19 76 PHE A N 1
ATOM 620 C CA . PHE A 1 76 ? -6.076 -4.055 10.433 1.00 67.19 76 PHE A CA 1
ATOM 621 C C . PHE A 1 76 ? -6.197 -4.631 9.026 1.00 67.19 76 PHE A C 1
ATOM 623 O O . PHE A 1 76 ? -5.282 -5.285 8.533 1.00 67.19 76 PHE A O 1
ATOM 630 N N . ASN A 1 77 ? -7.350 -4.424 8.391 1.00 71.31 77 ASN A N 1
ATOM 631 C CA . ASN A 1 77 ? -7.596 -4.904 7.035 1.00 71.31 77 ASN A CA 1
ATOM 632 C C . ASN A 1 77 ? -7.507 -3.737 6.054 1.00 71.31 77 ASN A C 1
ATOM 634 O O . ASN A 1 77 ? -8.296 -2.795 6.137 1.00 71.31 77 ASN A O 1
ATOM 638 N N . LEU A 1 78 ? -6.582 -3.837 5.103 1.00 75.25 78 LEU A N 1
ATOM 639 C CA . LEU A 1 78 ? -6.438 -2.910 3.987 1.00 75.25 78 LEU A CA 1
ATOM 640 C C . LEU A 1 78 ? -6.358 -3.691 2.681 1.00 75.25 78 LEU A C 1
ATOM 642 O O . LEU A 1 78 ? -5.685 -4.716 2.591 1.00 75.25 78 LEU A O 1
ATOM 646 N N . LYS A 1 79 ? -7.051 -3.195 1.657 1.00 83.44 79 LYS A N 1
ATOM 647 C CA . LYS A 1 79 ? -6.912 -3.684 0.284 1.00 83.44 79 LYS A CA 1
ATOM 648 C C . LYS A 1 79 ? -6.199 -2.612 -0.517 1.00 83.44 79 LYS A C 1
ATOM 650 O O . LYS A 1 79 ? -6.728 -1.514 -0.646 1.00 83.44 79 LYS A O 1
ATOM 655 N N . PHE A 1 80 ? -5.029 -2.934 -1.047 1.00 83.75 80 PHE A N 1
ATOM 656 C CA . PHE A 1 80 ? -4.250 -2.027 -1.885 1.00 83.75 80 PHE A CA 1
ATOM 657 C C . PHE A 1 80 ? -4.561 -2.252 -3.364 1.00 83.75 80 PHE A C 1
ATOM 659 O O . PHE A 1 80 ? -4.874 -3.370 -3.776 1.00 83.75 80 PHE A O 1
ATOM 666 N N . HIS A 1 81 ? -4.474 -1.186 -4.152 1.00 85.62 81 HIS A N 1
ATOM 667 C CA . HIS A 1 81 ? -4.531 -1.227 -5.608 1.00 85.62 81 HIS A CA 1
ATOM 668 C C . HIS A 1 81 ? -3.256 -0.583 -6.171 1.00 85.62 81 HIS A C 1
ATOM 670 O O . HIS A 1 81 ? -2.828 0.473 -5.700 1.00 85.62 81 HIS A O 1
ATOM 676 N N . PHE A 1 82 ? -2.657 -1.225 -7.176 1.00 82.75 82 PHE A N 1
ATOM 677 C CA . PHE A 1 82 ? -1.418 -0.789 -7.823 1.00 82.75 82 PHE A CA 1
ATOM 678 C C . PHE A 1 82 ? -1.729 -0.413 -9.269 1.00 82.75 82 PHE A C 1
ATOM 680 O O . PHE A 1 82 ? -2.026 -1.283 -10.083 1.00 82.75 82 PHE A O 1
ATOM 687 N N . GLY A 1 83 ? -1.713 0.883 -9.581 1.00 67.00 83 GLY A N 1
ATOM 688 C CA . GLY A 1 83 ? -2.298 1.390 -10.825 1.00 67.00 83 GLY A CA 1
ATOM 689 C C . GLY A 1 83 ? -1.599 0.973 -12.122 1.00 67.00 83 GLY A C 1
ATOM 690 O O . GLY A 1 83 ? -2.252 1.008 -13.152 1.00 67.00 83 GLY A O 1
ATOM 691 N N . TYR A 1 84 ? -0.311 0.604 -12.100 1.00 65.00 84 TYR A N 1
ATOM 692 C CA . TYR A 1 84 ? 0.489 0.389 -13.320 1.00 65.00 84 TYR A CA 1
ATOM 693 C C . TYR A 1 84 ? 1.717 -0.509 -13.074 1.00 65.00 84 TYR A C 1
ATOM 695 O O . TYR A 1 84 ? 2.852 -0.130 -13.356 1.00 65.00 84 TYR A O 1
ATOM 703 N N . CYS A 1 85 ? 1.525 -1.711 -12.524 1.00 59.03 85 CYS A N 1
ATOM 704 C CA . CYS A 1 85 ? 2.599 -2.713 -12.514 1.00 59.03 85 CYS A CA 1
ATOM 705 C C . CYS A 1 85 ? 2.777 -3.297 -13.926 1.00 59.03 85 CYS A C 1
ATOM 707 O O . CYS A 1 85 ? 2.298 -4.391 -14.208 1.00 59.03 85 CYS A O 1
ATOM 709 N N . HIS A 1 86 ? 3.447 -2.579 -14.828 1.00 54.16 86 HIS A N 1
ATOM 710 C CA . HIS A 1 86 ? 3.967 -3.203 -16.044 1.00 54.16 86 HIS A CA 1
ATOM 711 C C . HIS A 1 86 ? 5.214 -4.016 -15.670 1.00 54.16 86 HIS A C 1
ATOM 713 O O . HIS A 1 86 ? 6.300 -3.464 -15.489 1.00 54.16 86 HIS A O 1
ATOM 719 N N . THR A 1 87 ? 5.022 -5.323 -15.481 1.00 45.8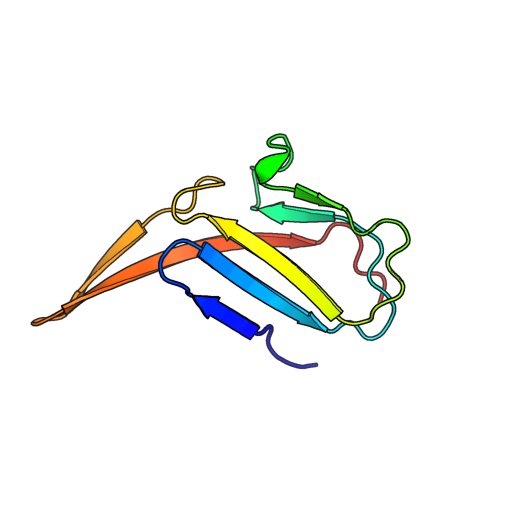8 87 THR A N 1
ATOM 720 C CA . THR A 1 87 ? 6.095 -6.322 -15.334 1.00 45.88 87 THR A CA 1
ATOM 721 C C . THR A 1 87 ? 6.912 -6.472 -16.608 1.00 45.88 87 THR A C 1
ATOM 723 O O . THR A 1 87 ? 6.344 -6.384 -17.715 1.00 45.88 87 THR A O 1
#

Sequence (87 aa):
MSVPEVKCMEDRMKLTFYTAKPFTGRVFVKGMVDKDQCVNSFIGNRKLEVQYEIINGQCNMRRSRKHFYNNTLQNFNLKFHFGYCHT

Foldseek 3Di:
DDDWDWDDDPFKIKTKDFAPFFQAFKKFFPPCPVPVLRIDGCHPGRGRMDMDMDTPCPPVQDWDWDDDPPDTDTDTDTDMDRGDRPD

Secondary structure (DSSP, 8-state):
-PPPEEEE-SSEEEEEEE-SS---SEEEETT-TT-GGGEEE-TT---SEEEEEEETT-TT-EEEEEEETTEEEEEEE--EEETT---

InterPro domains:
  IPR001507 Zona pellucida domain [PS51034] (7-87)
  IPR051962 Cuticlin domain-containing protein [PTHR22907] (3-67)
  IPR056953 Cuticlin, N-terminal domain [PF25057] (4-76)